Protein AF-A0A7V8L3X4-F1 (afdb_monomer)

Foldseek 3Di:
DPLPPCLVVLVVVQVVVVFDWDFLVNVLVVCCVPPVVVNCVLQVVQQDPDDDDPPPPCPPPRHHSSNSSVVSLVVSCVVVVQKDKDWDFQVPPADPNDGDPDRPGTGIIIHGHD

Solvent-accessible surface area (backbone atoms only — not comparable to full-atom values): 6731 Å² total; per-residue (Å²): 132,68,82,69,86,49,46,67,59,56,53,46,54,30,47,74,49,72,53,46,72,38,40,33,60,58,49,47,53,50,35,46,72,76,36,49,72,59,30,51,52,43,44,65,76,23,50,69,89,65,72,90,67,60,92,83,80,43,88,84,76,66,49,42,54,38,53,51,46,46,53,46,52,55,57,49,31,76,80,34,82,39,48,42,79,47,67,48,70,50,65,91,46,68,56,96,88,41,63,65,94,69,59,83,66,62,45,58,25,35,18,29,55,129

Mean predicted aligned e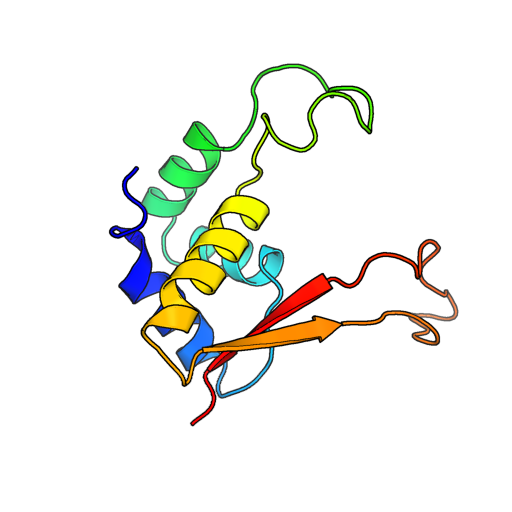rror: 8.09 Å

Organism: NCBI:txid2558042

pLDDT: mean 80.43, std 16.59, range [40.47, 96.88]

Structure (mmCIF, N/CA/C/O backbone):
data_AF-A0A7V8L3X4-F1
#
_entry.id   AF-A0A7V8L3X4-F1
#
loop_
_atom_site.group_PDB
_atom_site.id
_atom_site.type_symbol
_atom_site.label_atom_id
_atom_site.label_alt_id
_atom_site.label_comp_id
_atom_site.label_asym_id
_atom_site.label_entity_id
_atom_site.label_seq_id
_atom_site.pdbx_PDB_ins_code
_atom_site.Cartn_x
_atom_site.Cartn_y
_atom_site.Cartn_z
_atom_site.occupancy
_atom_site.B_iso_or_equiv
_atom_site.auth_seq_id
_atom_site.auth_comp_id
_atom_site.auth_asym_id
_atom_site.auth_atom_id
_atom_site.pdbx_PDB_model_num
ATOM 1 N N . MET A 1 1 ? 9.456 11.028 -12.079 1.00 47.97 1 MET A N 1
ATOM 2 C CA . MET A 1 1 ? 7.999 11.307 -12.026 1.00 47.97 1 MET A CA 1
ATOM 3 C C . MET A 1 1 ? 7.681 12.180 -10.809 1.00 47.97 1 MET A C 1
ATOM 5 O O . MET A 1 1 ? 8.349 12.028 -9.791 1.00 47.97 1 MET A O 1
ATOM 9 N N . LYS A 1 2 ? 6.735 13.136 -10.862 1.00 52.28 2 LYS A N 1
ATOM 10 C CA . LYS A 1 2 ? 6.348 13.861 -9.630 1.00 52.28 2 LYS A CA 1
ATOM 11 C C . LYS A 1 2 ? 5.412 12.962 -8.824 1.00 52.28 2 LYS A C 1
ATOM 13 O O . LYS A 1 2 ? 4.584 12.269 -9.399 1.00 52.28 2 LYS A O 1
ATOM 18 N N . LEU A 1 3 ? 5.502 13.022 -7.494 1.00 53.22 3 LEU A N 1
ATOM 19 C CA . LEU A 1 3 ? 4.650 12.275 -6.550 1.00 53.22 3 LEU A CA 1
ATOM 20 C C . LEU A 1 3 ? 3.134 12.402 -6.831 1.00 53.22 3 LEU A C 1
ATOM 22 O O . LEU A 1 3 ? 2.352 11.608 -6.329 1.00 53.22 3 LEU A O 1
ATOM 26 N N . ASN A 1 4 ? 2.730 13.398 -7.623 1.00 59.62 4 ASN A N 1
ATOM 27 C CA . ASN A 1 4 ? 1.344 13.734 -7.907 1.00 59.62 4 ASN A CA 1
ATOM 28 C C . ASN A 1 4 ? 0.682 12.885 -9.002 1.00 59.62 4 ASN A C 1
ATOM 30 O O . ASN A 1 4 ? -0.540 12.797 -8.986 1.00 59.62 4 ASN A O 1
ATOM 34 N N . ASP A 1 5 ? 1.435 12.264 -9.917 1.00 70.94 5 ASP A N 1
ATOM 35 C CA . ASP A 1 5 ? 0.840 11.677 -11.133 1.00 70.94 5 ASP A CA 1
ATOM 36 C C . ASP A 1 5 ? 0.046 10.383 -10.854 1.00 70.94 5 ASP A C 1
ATOM 38 O O . ASP A 1 5 ? -0.851 10.027 -11.609 1.00 70.94 5 ASP A O 1
ATOM 42 N N . LEU A 1 6 ? 0.323 9.710 -9.731 1.00 82.69 6 LEU A N 1
ATOM 43 C CA . LEU A 1 6 ? -0.354 8.478 -9.300 1.00 82.69 6 LEU A CA 1
ATOM 44 C C . LEU A 1 6 ? -1.217 8.652 -8.049 1.00 82.69 6 LEU A C 1
ATOM 46 O O . LEU A 1 6 ? -1.792 7.680 -7.567 1.00 82.69 6 LEU A O 1
ATOM 50 N N . SER A 1 7 ? -1.321 9.865 -7.503 1.00 87.81 7 SER A N 1
ATOM 51 C CA . SER A 1 7 ? -2.016 10.106 -6.234 1.00 87.81 7 SER A CA 1
ATOM 52 C C . SER A 1 7 ? -3.462 9.622 -6.252 1.00 87.81 7 SER A C 1
ATOM 54 O O . SER A 1 7 ? -3.881 8.892 -5.352 1.00 87.81 7 SER A O 1
ATOM 56 N N . ASP A 1 8 ? -4.207 9.989 -7.294 1.00 90.38 8 ASP A N 1
ATOM 57 C CA . ASP A 1 8 ? -5.617 9.621 -7.425 1.00 90.38 8 ASP A CA 1
ATOM 58 C C . ASP A 1 8 ? -5.779 8.112 -7.623 1.00 90.38 8 ASP A C 1
ATOM 60 O O . ASP A 1 8 ? -6.637 7.496 -6.993 1.00 90.38 8 ASP A O 1
ATOM 64 N N . ALA A 1 9 ? -4.897 7.497 -8.416 1.00 91.75 9 ALA A N 1
ATOM 65 C CA . ALA A 1 9 ? -4.875 6.054 -8.625 1.00 91.75 9 ALA A CA 1
ATOM 66 C C . ALA A 1 9 ? -4.580 5.289 -7.326 1.00 91.75 9 ALA A C 1
ATOM 68 O O . ALA A 1 9 ? -5.294 4.348 -6.990 1.00 91.75 9 ALA A O 1
ATOM 69 N N . LEU A 1 10 ? -3.577 5.716 -6.553 1.00 93.56 10 LEU A N 1
ATOM 70 C CA . LEU A 1 10 ? -3.239 5.105 -5.265 1.00 93.56 10 LEU A CA 1
ATOM 71 C C . LEU A 1 10 ? -4.399 5.203 -4.273 1.00 93.56 10 LEU A C 1
ATOM 73 O O . LEU A 1 10 ? -4.712 4.219 -3.606 1.00 93.56 10 LEU A O 1
ATOM 77 N N . ILE A 1 11 ? -5.048 6.369 -4.194 1.00 94.19 11 ILE A N 1
ATOM 78 C CA . ILE A 1 11 ? -6.234 6.571 -3.355 1.00 94.19 11 ILE A CA 1
ATOM 79 C C . ILE A 1 11 ? -7.378 5.667 -3.817 1.00 94.19 11 ILE A C 1
ATOM 81 O O . ILE A 1 11 ? -8.057 5.077 -2.978 1.00 94.19 11 ILE A O 1
ATOM 85 N N . GLN A 1 12 ? -7.600 5.551 -5.126 1.00 94.75 12 GLN A N 1
ATOM 86 C CA . GLN A 1 12 ? -8.663 4.710 -5.660 1.00 94.75 12 GLN A CA 1
ATOM 87 C C . GLN A 1 12 ? -8.409 3.229 -5.361 1.00 94.75 12 GLN A C 1
ATOM 89 O O . GLN A 1 12 ? -9.313 2.557 -4.880 1.00 94.75 12 GLN A O 1
ATOM 94 N N . ILE A 1 13 ? -7.174 2.745 -5.522 1.00 95.44 13 ILE A N 1
ATOM 95 C CA . ILE A 1 13 ? -6.807 1.354 -5.217 1.00 95.44 13 ILE A CA 1
ATOM 96 C C . ILE A 1 13 ? -7.126 0.999 -3.758 1.00 95.44 13 ILE A C 1
ATOM 98 O O . ILE A 1 13 ? -7.765 -0.016 -3.499 1.00 95.44 13 ILE A O 1
ATOM 102 N N . ILE A 1 14 ? -6.737 1.838 -2.792 1.00 95.31 14 ILE A N 1
ATOM 103 C CA . ILE A 1 14 ? -7.019 1.552 -1.372 1.00 95.31 14 ILE A CA 1
ATOM 104 C C . ILE A 1 14 ? -8.496 1.752 -0.992 1.00 95.31 14 ILE A C 1
ATOM 106 O O . ILE A 1 14 ? -8.934 1.216 0.026 1.00 95.31 14 ILE A O 1
ATOM 110 N N . LYS A 1 15 ? -9.261 2.533 -1.769 1.00 95.12 15 LYS A N 1
ATOM 111 C CA . LYS A 1 15 ? -10.720 2.662 -1.615 1.00 95.12 15 LYS A CA 1
ATOM 112 C C . LYS A 1 15 ? -11.441 1.419 -2.120 1.00 95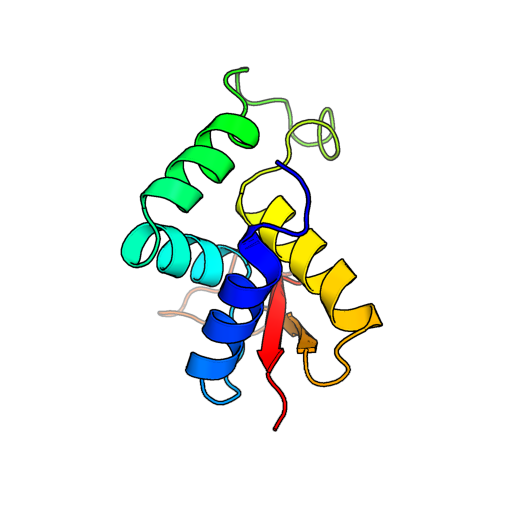.12 15 LYS A C 1
ATOM 114 O O . LYS A 1 15 ? -12.335 0.932 -1.433 1.00 95.12 15 LYS A O 1
ATOM 119 N N . ASP A 1 16 ? -11.031 0.908 -3.279 1.00 95.38 16 ASP A N 1
ATOM 120 C CA . ASP A 1 16 ? -11.609 -0.282 -3.910 1.00 95.38 16 ASP A CA 1
ATOM 121 C C . ASP A 1 16 ? -11.479 -1.525 -3.018 1.00 95.38 16 ASP A C 1
ATOM 123 O O . ASP A 1 16 ? -12.316 -2.424 -3.082 1.00 95.38 16 ASP A O 1
ATOM 127 N N . GLU A 1 17 ? -10.483 -1.549 -2.129 1.00 94.44 17 GLU A N 1
ATOM 128 C CA . GLU A 1 17 ? -10.275 -2.641 -1.176 1.00 94.44 17 GLU A CA 1
ATOM 129 C C . GLU A 1 17 ? -11.264 -2.628 0.016 1.00 94.44 17 GLU A C 1
ATOM 131 O O . GLU A 1 17 ? -11.205 -3.470 0.914 1.00 94.44 17 GLU A O 1
ATOM 136 N N . ASN A 1 18 ? -12.221 -1.693 0.044 1.00 89.94 18 ASN A N 1
ATOM 137 C CA . ASN A 1 18 ? -13.348 -1.673 0.989 1.00 89.94 18 ASN A CA 1
ATOM 138 C C . ASN A 1 18 ? -12.935 -1.769 2.471 1.00 89.94 18 ASN A C 1
ATOM 140 O O . ASN A 1 18 ? -13.571 -2.453 3.273 1.00 89.94 18 ASN A O 1
ATOM 144 N N . GLY A 1 19 ? -11.856 -1.078 2.843 1.00 90.44 19 GLY A N 1
ATOM 145 C CA . GLY A 1 19 ? -11.368 -1.022 4.222 1.00 90.44 19 GLY A CA 1
ATOM 146 C C . GLY A 1 19 ? -10.451 -2.173 4.639 1.00 90.44 19 GLY A C 1
ATOM 147 O O . GLY A 1 19 ? -9.977 -2.157 5.777 1.00 90.44 19 GLY A O 1
ATOM 148 N N . HIS A 1 20 ? -10.145 -3.128 3.753 1.00 94.25 20 HIS A N 1
ATOM 149 C CA . HIS A 1 20 ? -9.066 -4.078 4.016 1.00 94.25 20 HIS A CA 1
ATOM 150 C C . HIS A 1 20 ? -7.703 -3.437 3.762 1.00 94.25 20 HIS A C 1
ATOM 152 O O . HIS A 1 20 ? -7.534 -2.513 2.966 1.00 94.25 20 HIS A O 1
ATOM 158 N N . TYR A 1 21 ? -6.722 -3.938 4.498 1.00 94.56 21 TYR A N 1
ATOM 159 C CA . TYR A 1 21 ? -5.357 -3.459 4.450 1.00 94.56 21 TYR A CA 1
ATOM 160 C C . TYR A 1 21 ? -4.571 -4.112 3.316 1.00 94.56 21 TYR A C 1
ATOM 162 O O . TYR A 1 21 ? -4.517 -5.335 3.212 1.00 94.56 21 TYR A O 1
ATOM 170 N N . LEU A 1 22 ? -3.875 -3.284 2.540 1.00 95.56 22 LEU A N 1
ATOM 171 C CA . LEU A 1 22 ? -2.944 -3.707 1.503 1.00 95.56 22 LEU A CA 1
ATOM 172 C C . LEU A 1 22 ? -1.510 -3.359 1.886 1.00 95.56 22 LEU A C 1
ATOM 174 O O . LEU A 1 22 ? -1.205 -2.249 2.323 1.00 95.56 22 LEU A O 1
ATOM 178 N N . SER A 1 23 ? -0.593 -4.292 1.669 1.00 93.31 23 SER A N 1
ATOM 179 C CA . SER A 1 23 ? 0.832 -3.971 1.638 1.00 93.31 23 SER A CA 1
ATOM 180 C C . SER A 1 23 ? 1.173 -3.162 0.382 1.00 93.31 23 SER A C 1
ATOM 182 O O . SER A 1 23 ? 0.515 -3.278 -0.652 1.00 93.31 23 SER A O 1
ATOM 184 N N . ALA A 1 24 ? 2.259 -2.387 0.432 1.00 91.38 24 ALA A N 1
ATOM 185 C CA . ALA A 1 24 ? 2.738 -1.657 -0.745 1.00 91.38 24 ALA A CA 1
ATOM 186 C C . ALA A 1 24 ? 3.031 -2.582 -1.942 1.00 91.38 24 ALA A C 1
ATOM 188 O O . ALA A 1 24 ? 2.826 -2.191 -3.084 1.00 91.38 24 ALA A O 1
ATOM 189 N N . TYR A 1 25 ? 3.448 -3.826 -1.683 1.00 89.56 25 TYR A N 1
ATOM 190 C CA . TYR A 1 25 ? 3.668 -4.823 -2.728 1.00 89.56 25 TYR A CA 1
ATOM 191 C C . TYR A 1 25 ? 2.363 -5.257 -3.410 1.00 89.56 25 TYR A C 1
ATOM 193 O O . TYR A 1 25 ? 2.308 -5.320 -4.633 1.00 89.56 25 TYR A O 1
ATOM 201 N N . GLN A 1 26 ? 1.290 -5.493 -2.646 1.00 93.75 26 GLN A N 1
ATOM 202 C CA . GLN A 1 26 ? -0.027 -5.788 -3.226 1.00 93.75 26 GLN A CA 1
ATOM 203 C C . GLN A 1 26 ? -0.540 -4.627 -4.077 1.00 93.75 26 GLN A C 1
ATOM 205 O O . GLN A 1 26 ? -1.055 -4.851 -5.167 1.00 93.75 26 GLN A O 1
ATOM 210 N N . ILE A 1 27 ? -0.323 -3.389 -3.632 1.00 94.50 27 ILE A N 1
ATOM 211 C CA . ILE A 1 27 ? -0.667 -2.200 -4.418 1.00 94.50 27 ILE A CA 1
ATOM 212 C C . ILE A 1 27 ? 0.151 -2.153 -5.717 1.00 94.50 27 ILE A C 1
ATOM 214 O O . ILE A 1 27 ? -0.422 -1.889 -6.767 1.00 94.50 27 ILE A O 1
ATOM 218 N N . CYS A 1 28 ? 1.451 -2.472 -5.689 1.00 91.12 28 CYS A N 1
ATOM 219 C CA . CYS A 1 28 ? 2.258 -2.594 -6.909 1.00 91.12 28 CYS A CA 1
ATOM 220 C C . CYS A 1 28 ? 1.685 -3.622 -7.892 1.00 91.12 28 CYS A C 1
ATOM 222 O O . CYS A 1 28 ? 1.588 -3.315 -9.074 1.00 91.12 28 CYS A O 1
ATOM 224 N N . MET A 1 29 ? 1.267 -4.799 -7.415 1.00 92.12 29 MET A N 1
ATOM 225 C CA . MET A 1 29 ? 0.644 -5.814 -8.275 1.00 92.12 29 MET A CA 1
ATOM 226 C C . MET A 1 29 ? -0.655 -5.301 -8.913 1.00 92.12 29 MET A C 1
ATOM 228 O O . MET A 1 29 ? -0.898 -5.545 -10.089 1.00 92.12 29 MET A O 1
ATOM 232 N N . ILE A 1 30 ? -1.462 -4.539 -8.167 1.00 94.62 30 ILE A N 1
ATOM 233 C CA . ILE A 1 30 ? -2.690 -3.927 -8.697 1.00 94.62 30 ILE A CA 1
ATOM 234 C C . ILE A 1 30 ? -2.368 -2.856 -9.748 1.00 94.62 30 ILE A C 1
ATOM 236 O O . ILE A 1 30 ? -3.054 -2.784 -10.763 1.00 94.62 30 ILE A O 1
ATOM 240 N N . ILE A 1 31 ? -1.334 -2.033 -9.534 1.00 91.69 31 ILE A N 1
ATOM 241 C CA . ILE A 1 31 ? -0.883 -1.044 -10.527 1.00 91.69 31 ILE A CA 1
ATOM 242 C C . ILE A 1 31 ? -0.391 -1.760 -11.787 1.00 91.69 31 ILE A C 1
ATOM 244 O O . ILE A 1 31 ? -0.784 -1.380 -12.878 1.00 91.69 31 ILE A O 1
ATOM 248 N N . GLN A 1 32 ? 0.412 -2.817 -11.647 1.00 91.69 32 GLN A N 1
ATOM 249 C CA . GLN A 1 32 ? 0.896 -3.608 -12.779 1.00 91.69 32 GLN A CA 1
ATOM 250 C C . GLN A 1 32 ? -0.246 -4.175 -13.632 1.00 91.69 32 GLN A C 1
ATOM 252 O O . GLN A 1 32 ? -0.158 -4.155 -14.856 1.00 91.69 32 GLN A O 1
ATOM 257 N N . ASP A 1 33 ? -1.309 -4.660 -12.991 1.00 92.56 33 ASP A N 1
ATOM 258 C CA . ASP A 1 33 ? -2.467 -5.247 -13.670 1.00 92.56 33 ASP A CA 1
ATOM 259 C C . ASP A 1 33 ? -3.389 -4.187 -14.300 1.00 92.56 33 ASP A C 1
ATOM 261 O O . ASP A 1 33 ? -3.787 -4.304 -15.458 1.00 92.56 33 ASP A O 1
ATOM 265 N N . LYS A 1 34 ? -3.716 -3.120 -13.558 1.00 91.50 34 LYS A N 1
ATOM 266 C CA . LYS A 1 34 ? -4.729 -2.131 -13.969 1.00 91.50 34 LYS A CA 1
ATOM 267 C C . LYS A 1 34 ? -4.171 -0.926 -14.726 1.00 91.50 34 LYS A C 1
ATOM 269 O O . LYS A 1 34 ? -4.917 -0.280 -15.456 1.00 91.50 34 LYS A O 1
ATOM 274 N N . LEU A 1 35 ? -2.906 -0.587 -14.500 1.00 90.44 35 LEU A N 1
ATOM 275 C CA . LEU A 1 35 ? -2.235 0.633 -14.962 1.00 90.44 35 LEU A CA 1
ATOM 276 C C . LEU A 1 35 ? -0.826 0.287 -15.492 1.00 90.44 35 LEU A C 1
ATOM 278 O O . LEU A 1 35 ? 0.184 0.720 -14.927 1.00 90.44 35 LEU A O 1
ATOM 282 N N . PRO A 1 36 ? -0.728 -0.549 -16.545 1.00 89.44 36 PRO A N 1
ATOM 283 C CA . PRO A 1 36 ? 0.549 -1.094 -17.003 1.00 89.44 36 PRO A CA 1
ATOM 284 C C . PRO A 1 36 ? 1.518 -0.013 -17.505 1.00 89.44 36 PRO A C 1
ATOM 286 O O . PRO A 1 36 ? 2.725 -0.140 -17.323 1.00 89.44 36 PRO A O 1
ATOM 289 N N . GLU A 1 37 ? 1.020 1.080 -18.091 1.00 88.31 37 GLU A N 1
ATOM 290 C CA . GLU A 1 37 ? 1.876 2.182 -18.548 1.00 88.31 37 GLU A CA 1
ATOM 291 C C . GLU A 1 37 ? 2.509 2.942 -17.376 1.00 88.31 37 GLU A C 1
ATOM 293 O O . GLU A 1 37 ? 3.679 3.329 -17.419 1.00 88.31 37 GLU A O 1
ATOM 298 N N . GLU A 1 38 ? 1.745 3.168 -16.311 1.00 86.12 38 GLU A N 1
ATOM 299 C CA . GLU A 1 38 ? 2.225 3.765 -15.071 1.00 86.12 38 GLU A CA 1
ATOM 300 C C . GLU A 1 38 ? 3.175 2.821 -14.343 1.00 86.12 38 GLU A C 1
ATOM 302 O O . GLU A 1 38 ? 4.196 3.266 -13.818 1.00 86.12 38 GLU A O 1
ATOM 307 N N . TRP A 1 39 ? 2.872 1.521 -14.342 1.00 87.88 39 TRP A N 1
ATOM 308 C CA . TRP A 1 39 ? 3.757 0.505 -13.796 1.00 87.88 39 TRP A CA 1
ATOM 309 C C . TRP A 1 39 ? 5.123 0.535 -14.468 1.00 87.88 39 TRP A C 1
ATOM 311 O O . TRP A 1 39 ? 6.120 0.619 -13.760 1.00 87.88 39 TRP A O 1
ATOM 321 N N . GLU A 1 40 ? 5.191 0.547 -15.800 1.00 86.06 40 GLU A N 1
ATOM 322 C CA . GLU A 1 40 ? 6.467 0.618 -16.523 1.00 86.06 40 GLU A CA 1
ATOM 323 C C . GLU A 1 40 ? 7.260 1.886 -16.175 1.00 86.06 40 GLU A C 1
ATOM 325 O O . GLU A 1 40 ? 8.481 1.836 -16.011 1.00 86.06 40 GLU A O 1
ATOM 330 N N . LYS A 1 41 ? 6.590 3.027 -15.962 1.00 83.19 41 LYS A N 1
ATOM 331 C CA . LYS A 1 41 ? 7.249 4.261 -15.494 1.00 83.19 41 LYS A CA 1
ATOM 332 C C . LYS A 1 41 ? 7.838 4.094 -14.091 1.00 83.19 41 LYS A C 1
ATOM 334 O O . LYS A 1 41 ? 9.003 4.416 -13.882 1.00 83.19 41 LYS A O 1
ATOM 339 N N . ILE A 1 42 ? 7.068 3.563 -13.137 1.00 80.44 42 ILE A N 1
ATOM 340 C CA . ILE A 1 42 ? 7.561 3.308 -11.772 1.00 80.44 42 ILE A CA 1
ATOM 341 C C . ILE A 1 42 ? 8.697 2.280 -11.811 1.00 80.44 42 ILE A C 1
ATOM 343 O O . ILE A 1 42 ? 9.731 2.460 -11.176 1.00 80.44 42 ILE A O 1
ATOM 347 N N . HIS A 1 43 ? 8.506 1.189 -12.544 1.00 81.62 43 HIS A N 1
ATOM 348 C CA . HIS A 1 43 ? 9.440 0.081 -12.612 1.00 81.62 43 HIS A CA 1
ATOM 349 C C . HIS A 1 43 ? 10.761 0.510 -13.256 1.00 81.62 43 HIS A C 1
ATOM 351 O O . HIS A 1 43 ? 11.813 0.209 -12.709 1.00 81.62 43 HIS A O 1
ATOM 357 N N . SER A 1 44 ? 10.734 1.267 -14.352 1.00 78.69 44 SER A N 1
ATOM 358 C CA . SER A 1 44 ? 11.950 1.788 -14.992 1.00 78.69 44 SER A CA 1
ATOM 359 C C . SER A 1 44 ? 12.686 2.834 -14.144 1.00 78.69 44 SER A C 1
ATOM 361 O O . SER A 1 44 ? 13.913 2.845 -14.124 1.00 78.69 44 SER A O 1
ATOM 363 N N . GLU A 1 45 ? 11.967 3.688 -13.405 1.00 75.56 45 GLU A N 1
ATOM 364 C CA . GLU A 1 45 ? 12.572 4.733 -12.562 1.00 75.56 45 GLU A CA 1
ATOM 365 C C . GLU A 1 45 ? 13.130 4.181 -11.235 1.00 75.56 45 GLU A C 1
ATOM 367 O O . GLU A 1 45 ? 14.115 4.701 -10.709 1.00 75.56 45 GLU A O 1
ATOM 372 N N . TYR A 1 46 ? 12.520 3.121 -10.696 1.00 69.38 46 TYR A N 1
ATOM 373 C CA . TYR A 1 46 ? 12.786 2.597 -9.350 1.00 69.38 46 TYR A CA 1
ATOM 374 C C . TYR A 1 46 ? 13.241 1.126 -9.333 1.00 69.38 46 TYR A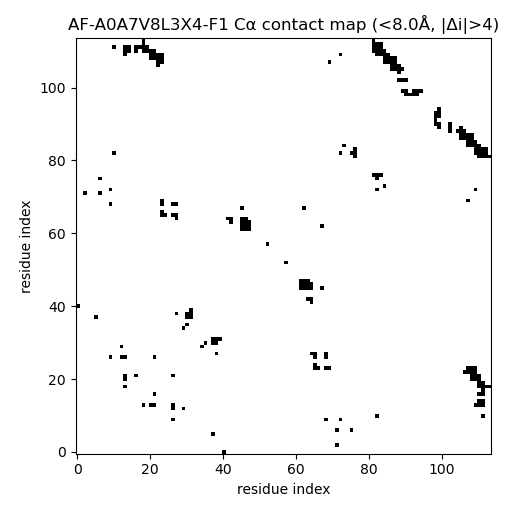 C 1
ATOM 376 O O . TYR A 1 46 ? 13.276 0.484 -8.287 1.00 69.38 46 TYR A O 1
ATOM 384 N N . THR A 1 47 ? 13.621 0.546 -10.466 1.00 65.69 47 THR A N 1
ATOM 385 C CA . THR A 1 47 ? 14.341 -0.737 -10.476 1.00 65.69 47 THR A CA 1
ATOM 386 C C . THR A 1 47 ? 15.798 -0.434 -10.765 1.00 65.69 47 THR A C 1
ATOM 388 O O . THR A 1 47 ? 16.145 0.007 -11.855 1.00 65.69 47 THR A O 1
ATOM 391 N N . SER A 1 48 ? 16.672 -0.606 -9.770 1.00 56.47 48 SER A N 1
ATOM 392 C CA . SER A 1 48 ? 18.096 -0.333 -9.966 1.00 56.47 48 SER A CA 1
ATOM 393 C C . SER A 1 48 ? 18.690 -1.335 -10.961 1.00 56.47 48 SER A C 1
ATOM 395 O O . SER A 1 48 ? 18.743 -2.525 -10.661 1.00 56.47 48 SER A O 1
ATOM 397 N N . GLU A 1 49 ? 19.207 -0.858 -12.095 1.00 54.72 49 GLU A N 1
ATOM 398 C CA . GLU A 1 49 ? 19.992 -1.674 -13.040 1.00 54.72 49 GLU A CA 1
ATOM 399 C C . GLU A 1 49 ? 21.327 -2.161 -12.439 1.00 54.72 49 GLU A C 1
ATOM 401 O O . GLU A 1 49 ? 21.954 -3.097 -12.936 1.00 54.72 49 GLU A O 1
ATOM 406 N N . ALA A 1 50 ? 21.781 -1.539 -11.347 1.00 50.25 50 ALA A N 1
ATOM 407 C CA . ALA A 1 50 ? 23.019 -1.898 -10.672 1.00 50.25 50 ALA A CA 1
ATOM 408 C C . ALA A 1 50 ? 22.839 -3.151 -9.795 1.00 50.25 50 ALA A C 1
ATOM 410 O O . ALA A 1 50 ? 21.931 -3.213 -8.968 1.00 50.25 50 ALA A O 1
ATOM 411 N N . SER A 1 51 ? 23.752 -4.113 -9.988 1.00 48.03 51 SER A N 1
ATOM 412 C CA . SER A 1 51 ? 23.969 -5.359 -9.227 1.00 48.03 51 SER A CA 1
ATOM 413 C C . SER A 1 51 ? 23.554 -5.313 -7.747 1.00 48.03 51 SER A C 1
ATOM 415 O O . SER A 1 51 ? 23.672 -4.258 -7.123 1.00 48.03 51 SER A O 1
ATOM 417 N N . PRO A 1 52 ? 23.153 -6.456 -7.145 1.00 50.59 52 PRO A N 1
ATOM 418 C CA . PRO A 1 52 ? 22.648 -6.510 -5.775 1.00 50.59 52 PRO A CA 1
ATOM 419 C C . PRO A 1 52 ? 23.624 -5.830 -4.814 1.00 50.59 52 PRO A C 1
ATOM 421 O O . PRO A 1 52 ? 24.710 -6.336 -4.530 1.00 50.59 52 PRO A O 1
ATOM 424 N N . VAL A 1 53 ? 23.238 -4.646 -4.340 1.00 51.94 53 VAL A N 1
ATOM 425 C CA . VAL A 1 53 ? 24.038 -3.884 -3.388 1.00 51.94 53 VAL A CA 1
ATOM 426 C C . VAL A 1 53 ? 24.017 -4.657 -2.069 1.00 51.94 53 VAL A C 1
ATOM 428 O O . VAL A 1 53 ? 22.934 -5.074 -1.641 1.00 51.94 53 VAL A O 1
ATOM 431 N N . PRO A 1 54 ? 25.171 -4.875 -1.412 1.00 48.28 54 PRO A N 1
ATOM 432 C CA . PRO A 1 54 ? 25.218 -5.575 -0.138 1.00 48.28 54 PRO A CA 1
ATOM 433 C C . PRO A 1 54 ? 24.223 -4.977 0.859 1.00 48.28 54 PRO A C 1
ATOM 435 O O . PRO A 1 54 ? 24.059 -3.755 0.965 1.00 48.28 54 PRO A O 1
ATOM 438 N N . MET A 1 55 ? 23.527 -5.858 1.579 1.00 44.53 55 MET A N 1
ATOM 439 C CA . MET A 1 55 ? 22.497 -5.467 2.536 1.00 44.53 55 MET A CA 1
ATOM 440 C C . MET A 1 55 ? 23.103 -4.498 3.568 1.00 44.53 55 MET A C 1
ATOM 442 O O . MET A 1 55 ? 24.023 -4.860 4.294 1.00 44.53 55 MET A O 1
ATOM 446 N N . GLY A 1 56 ? 22.607 -3.256 3.606 1.00 49.09 56 GLY A N 1
ATOM 447 C CA . GLY A 1 56 ? 23.091 -2.201 4.509 1.00 49.09 56 GLY A CA 1
ATOM 448 C C . GLY A 1 56 ? 23.916 -1.086 3.854 1.00 49.09 56 GLY A C 1
ATOM 449 O O . GLY A 1 56 ? 24.078 -0.041 4.473 1.00 49.09 56 GLY A O 1
ATOM 450 N N . THR A 1 57 ? 24.375 -1.239 2.606 1.00 44.59 57 THR A N 1
ATOM 451 C CA . THR A 1 57 ? 25.242 -0.235 1.943 1.00 44.59 57 THR A CA 1
ATOM 452 C C . THR A 1 57 ? 24.502 0.680 0.953 1.00 44.59 57 THR A C 1
ATOM 454 O O . THR A 1 57 ? 25.094 1.607 0.414 1.00 44.59 57 THR A O 1
ATOM 457 N N . GLY A 1 58 ? 23.198 0.464 0.734 1.00 41.09 58 GLY A N 1
ATOM 458 C CA . GLY A 1 58 ? 22.387 1.229 -0.230 1.00 41.09 58 GLY A CA 1
ATOM 459 C C . GLY A 1 58 ? 20.916 1.403 0.156 1.00 41.09 58 GLY A C 1
ATOM 460 O O . GLY A 1 58 ? 20.087 1.696 -0.702 1.00 41.09 58 GLY A O 1
ATOM 461 N N . ALA A 1 59 ? 20.571 1.234 1.439 1.00 40.47 59 ALA A N 1
ATOM 462 C CA . ALA A 1 59 ? 19.187 1.237 1.937 1.00 40.47 59 ALA A CA 1
ATOM 463 C C . ALA A 1 59 ? 18.422 2.575 1.763 1.00 40.47 59 ALA A C 1
ATOM 465 O O . ALA A 1 59 ? 17.280 2.679 2.202 1.00 40.47 59 ALA A O 1
ATOM 466 N N . GLY A 1 60 ? 19.029 3.582 1.126 1.00 44.66 60 GLY A N 1
ATOM 467 C CA . GLY A 1 60 ? 18.397 4.861 0.789 1.00 44.66 60 GLY A CA 1
ATOM 468 C C . GLY A 1 60 ? 18.615 5.347 -0.649 1.00 44.66 60 GLY A C 1
ATOM 469 O O . GLY A 1 60 ? 18.106 6.412 -0.984 1.00 44.66 60 GLY A O 1
ATOM 470 N N . THR A 1 61 ? 19.358 4.617 -1.491 1.00 44.81 61 THR A N 1
ATOM 471 C CA . THR A 1 61 ? 19.666 5.023 -2.879 1.00 44.81 61 THR A CA 1
ATOM 472 C C . THR A 1 61 ? 18.952 4.173 -3.928 1.00 44.81 61 THR A C 1
ATOM 474 O O . THR A 1 61 ? 18.599 4.700 -4.977 1.00 44.81 61 THR A O 1
ATOM 477 N N . ASN A 1 62 ? 18.657 2.904 -3.625 1.00 51.47 62 ASN A N 1
ATOM 478 C CA . ASN A 1 62 ? 17.877 2.023 -4.497 1.00 51.47 62 ASN A CA 1
ATOM 479 C C . ASN A 1 62 ? 16.458 1.884 -3.935 1.00 51.47 62 ASN A C 1
ATOM 481 O O . ASN A 1 62 ? 16.161 0.992 -3.137 1.00 51.47 62 ASN A O 1
ATOM 485 N N . TYR A 1 63 ? 15.586 2.819 -4.299 1.00 61.50 63 TYR A N 1
ATOM 486 C CA . TYR A 1 63 ? 14.161 2.733 -3.991 1.00 61.50 63 TYR A CA 1
ATOM 487 C C . TYR A 1 63 ? 13.533 1.660 -4.861 1.00 61.50 63 TYR A C 1
ATOM 489 O O . TYR A 1 63 ? 13.693 1.756 -6.059 1.00 61.50 63 TYR A O 1
ATOM 497 N N . SER A 1 64 ? 12.826 0.683 -4.287 1.00 78.94 64 SER A N 1
ATOM 498 C CA . SER A 1 64 ? 11.978 -0.230 -5.060 1.00 78.94 64 SER A CA 1
ATOM 499 C C . SER A 1 64 ? 10.626 0.423 -5.382 1.00 78.94 64 SER A C 1
ATOM 501 O O . SER A 1 64 ? 10.212 1.342 -4.659 1.00 78.94 64 SER A O 1
ATOM 503 N N . PRO A 1 65 ? 9.867 -0.088 -6.370 1.00 84.19 65 PRO A N 1
ATOM 504 C CA . PRO A 1 65 ? 8.490 0.348 -6.619 1.00 84.19 65 PRO A CA 1
ATOM 505 C C . PRO A 1 65 ? 7.611 0.325 -5.358 1.00 84.19 65 PRO A C 1
ATOM 507 O O . PRO A 1 65 ? 6.843 1.252 -5.105 1.00 84.19 65 PRO A O 1
ATOM 510 N N . ALA A 1 66 ? 7.782 -0.686 -4.499 1.00 86.69 66 ALA A N 1
ATOM 511 C CA . ALA A 1 66 ? 7.051 -0.785 -3.237 1.00 86.69 66 ALA A CA 1
ATOM 512 C C . ALA A 1 66 ? 7.441 0.324 -2.242 1.00 86.69 66 ALA A C 1
ATOM 514 O O . ALA A 1 66 ? 6.579 0.861 -1.545 1.00 86.69 66 ALA A O 1
ATOM 515 N N . SER A 1 67 ? 8.721 0.708 -2.186 1.00 84.12 67 SER A N 1
ATOM 516 C CA . SER A 1 67 ? 9.162 1.847 -1.374 1.00 84.12 67 SER A CA 1
ATOM 517 C C . SER A 1 67 ? 8.577 3.165 -1.889 1.00 84.12 67 SER A C 1
ATOM 519 O O . SER A 1 67 ? 8.138 3.981 -1.079 1.00 84.12 67 SER A O 1
ATOM 521 N N . TYR A 1 68 ? 8.511 3.354 -3.212 1.00 86.56 68 TYR A N 1
ATOM 522 C CA . TYR A 1 68 ? 7.853 4.512 -3.829 1.00 86.56 68 TYR A CA 1
ATOM 523 C C . TYR A 1 68 ? 6.367 4.591 -3.447 1.00 86.56 68 TYR A C 1
ATOM 525 O O . TYR A 1 68 ? 5.902 5.636 -2.984 1.00 86.56 68 TYR A O 1
ATOM 533 N N . VAL A 1 69 ? 5.629 3.481 -3.560 1.00 89.75 69 VAL A N 1
ATOM 534 C CA . VAL A 1 69 ? 4.210 3.413 -3.172 1.00 89.75 69 VAL A CA 1
ATOM 535 C C . VAL A 1 69 ? 4.029 3.745 -1.690 1.00 89.75 69 VAL A C 1
ATOM 537 O O . VAL A 1 69 ? 3.192 4.578 -1.343 1.00 89.75 69 VAL A O 1
ATOM 540 N N . ALA A 1 70 ? 4.839 3.152 -0.808 1.00 90.50 70 ALA A N 1
ATOM 541 C CA . ALA A 1 70 ? 4.751 3.402 0.629 1.00 90.50 70 ALA A CA 1
ATOM 542 C C . ALA A 1 70 ? 5.026 4.874 0.984 1.00 90.50 70 ALA A C 1
ATOM 544 O O . ALA A 1 70 ? 4.304 5.454 1.793 1.00 90.50 70 ALA A O 1
ATOM 545 N N . GLN A 1 71 ? 6.034 5.500 0.371 1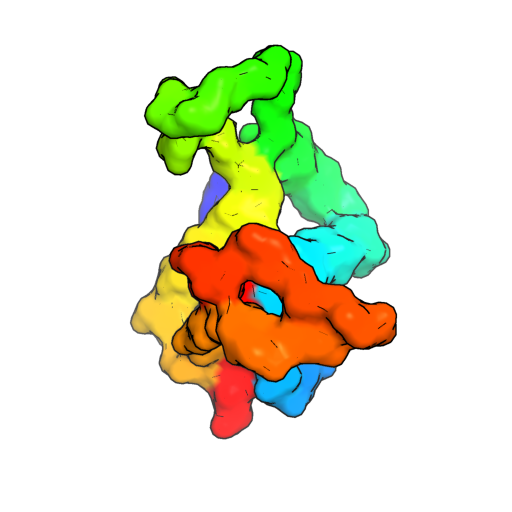.00 89.31 71 GLN A N 1
ATOM 546 C CA . GLN A 1 71 ? 6.320 6.924 0.583 1.00 89.31 71 GLN A CA 1
ATOM 547 C C . GLN A 1 71 ? 5.232 7.835 0.016 1.00 89.31 71 GLN A C 1
ATOM 549 O O . GLN A 1 71 ? 4.903 8.854 0.626 1.00 89.31 71 GLN A O 1
ATOM 554 N N . SER A 1 72 ? 4.650 7.460 -1.121 1.00 90.25 72 SER A N 1
ATOM 555 C CA . SER A 1 72 ? 3.547 8.200 -1.731 1.00 90.25 72 SER A CA 1
ATOM 556 C C . SER A 1 72 ? 2.317 8.188 -0.827 1.00 90.25 72 SER A C 1
ATOM 558 O O . SER A 1 72 ? 1.761 9.242 -0.528 1.00 90.25 72 SER A O 1
ATOM 560 N N . LEU A 1 73 ? 1.949 7.026 -0.283 1.00 93.12 73 LEU A N 1
ATOM 561 C CA . LEU A 1 73 ? 0.851 6.910 0.681 1.00 93.12 73 LEU A CA 1
ATOM 562 C C . LEU A 1 73 ? 1.146 7.633 2.000 1.00 93.12 73 LEU A C 1
ATOM 564 O O . LEU A 1 73 ? 0.252 8.272 2.556 1.00 93.12 73 LEU A O 1
ATOM 568 N N . GLU A 1 74 ? 2.394 7.610 2.475 1.00 93.25 74 GLU A N 1
ATOM 569 C CA . GLU A 1 74 ? 2.816 8.388 3.645 1.00 93.25 74 GLU A CA 1
ATOM 570 C C . GLU A 1 74 ? 2.587 9.885 3.413 1.00 93.25 74 GLU A C 1
ATOM 572 O O . GLU A 1 74 ? 1.993 10.566 4.251 1.00 93.25 74 GLU A O 1
ATOM 577 N N . PHE A 1 75 ? 3.006 10.402 2.256 1.00 92.06 75 PHE A N 1
ATOM 578 C CA . PHE A 1 75 ? 2.781 11.793 1.882 1.00 92.06 75 PHE A CA 1
ATOM 579 C C . PHE A 1 75 ? 1.286 12.122 1.785 1.00 92.06 75 PHE A C 1
ATOM 581 O O . PHE A 1 75 ? 0.837 13.093 2.395 1.00 92.06 75 PHE A O 1
ATOM 588 N N . LEU A 1 76 ? 0.506 11.289 1.090 1.00 92.94 76 LEU A N 1
ATOM 589 C CA . LEU A 1 76 ? -0.934 11.484 0.900 1.00 92.94 76 LEU A CA 1
ATOM 590 C C . LEU A 1 76 ? -1.721 11.422 2.211 1.00 92.94 76 LEU A C 1
ATOM 592 O O . LEU A 1 76 ? -2.709 12.142 2.360 1.00 92.94 76 LEU A O 1
ATOM 596 N N . SER A 1 77 ? -1.283 10.618 3.183 1.00 94.31 77 SER A N 1
ATOM 597 C CA . SER A 1 77 ? -1.945 10.499 4.489 1.00 94.31 77 SER A CA 1
ATOM 598 C C . SER A 1 77 ? -1.932 11.801 5.299 1.00 94.31 77 SER A C 1
ATOM 600 O O . SER A 1 77 ? -2.813 12.029 6.130 1.00 94.31 77 SER A O 1
ATOM 602 N N . LYS A 1 78 ? -0.977 12.702 5.020 1.00 93.19 78 LYS A N 1
ATOM 603 C CA . LYS A 1 78 ? -0.885 14.015 5.676 1.00 93.19 78 LYS A CA 1
ATOM 604 C C . LYS A 1 78 ? -2.056 14.927 5.312 1.00 93.19 78 LYS A C 1
ATOM 606 O O . LYS A 1 78 ? -2.481 15.722 6.147 1.00 93.19 78 LYS A O 1
ATOM 611 N N . SER A 1 79 ? -2.576 14.815 4.089 1.00 92.81 79 SER A N 1
ATOM 612 C CA . SER A 1 79 ? -3.727 15.586 3.602 1.00 92.81 79 SER A CA 1
ATOM 613 C C . SER A 1 79 ? -5.032 14.781 3.577 1.00 92.81 79 SER A C 1
ATOM 615 O O . SER A 1 79 ? -6.105 15.376 3.628 1.00 92.81 79 SER A O 1
ATOM 617 N N . ASN A 1 80 ? -4.964 13.446 3.576 1.00 92.50 80 ASN A N 1
ATOM 618 C CA . ASN A 1 80 ? -6.118 12.548 3.542 1.00 92.50 80 ASN A CA 1
ATOM 619 C C . ASN A 1 80 ? -6.190 11.701 4.819 1.00 92.50 80 ASN A C 1
ATOM 621 O O . ASN A 1 80 ? -5.596 10.627 4.909 1.00 92.50 80 ASN A O 1
ATOM 625 N N . LYS A 1 81 ? -6.967 12.156 5.811 1.00 93.56 81 LYS A N 1
ATOM 626 C CA . LYS A 1 81 ? -7.078 11.492 7.128 1.00 93.56 81 LYS A CA 1
ATOM 627 C C . LYS A 1 81 ? -7.679 10.082 7.067 1.00 93.56 81 LYS A C 1
ATOM 629 O O . LYS A 1 81 ? -7.532 9.330 8.035 1.00 93.56 81 LYS A O 1
ATOM 634 N N . GLN A 1 82 ? -8.370 9.745 5.981 1.00 96.25 82 GLN A N 1
ATOM 635 C CA . GLN A 1 82 ? -8.948 8.430 5.715 1.00 96.25 82 GLN A CA 1
ATOM 636 C C . GLN A 1 82 ? -7.885 7.388 5.366 1.00 96.25 82 GLN A C 1
ATOM 638 O O . GLN A 1 82 ? -8.103 6.210 5.628 1.00 96.25 82 GLN A O 1
ATOM 643 N N . ILE A 1 83 ? -6.729 7.795 4.835 1.00 96.50 83 ILE A N 1
ATOM 644 C CA . ILE A 1 83 ? -5.624 6.872 4.569 1.00 96.50 83 ILE A CA 1
ATOM 645 C C . ILE A 1 83 ? -5.028 6.461 5.912 1.00 96.50 83 ILE A C 1
ATOM 647 O O . ILE A 1 83 ? -4.467 7.285 6.639 1.00 96.50 83 ILE A O 1
ATOM 651 N N . LYS A 1 84 ? -5.179 5.185 6.267 1.00 96.06 84 LYS A N 1
ATOM 652 C CA . LYS A 1 84 ? -4.645 4.619 7.504 1.00 96.06 84 LYS A CA 1
ATOM 653 C C . LYS A 1 84 ? -3.459 3.737 7.204 1.00 96.06 84 LYS A C 1
ATOM 655 O O . LYS A 1 84 ? -3.566 2.795 6.427 1.00 96.06 84 LYS A O 1
ATOM 660 N N . LYS A 1 85 ? -2.354 4.054 7.868 1.00 94.88 85 LYS A N 1
ATOM 661 C CA . LYS A 1 85 ? -1.166 3.223 7.932 1.00 94.88 85 LYS A CA 1
ATOM 662 C C . LYS A 1 85 ? -1.212 2.412 9.212 1.00 94.88 85 LYS A C 1
ATOM 664 O O . LYS A 1 85 ? -1.324 2.985 10.289 1.00 94.88 85 LYS A O 1
ATOM 669 N N . GLU A 1 86 ? -1.067 1.111 9.072 1.00 92.94 86 GLU A N 1
ATOM 670 C CA . GLU A 1 86 ? -0.798 0.203 10.174 1.00 92.94 86 GLU A CA 1
ATOM 671 C C . GLU A 1 86 ? 0.410 -0.660 9.832 1.00 92.94 86 GLU A C 1
ATOM 673 O O . GLU A 1 86 ? 1.084 -0.501 8.810 1.00 92.94 86 GLU A O 1
ATOM 678 N N . TYR A 1 87 ? 0.707 -1.561 10.745 1.00 89.12 87 TYR A N 1
ATOM 679 C CA . TYR A 1 87 ? 1.975 -2.232 10.837 1.00 89.12 87 TYR A CA 1
ATOM 680 C C . TYR A 1 87 ? 1.702 -3.703 11.141 1.00 89.12 87 TYR A C 1
ATOM 682 O O . TYR A 1 87 ? 1.324 -4.062 12.254 1.00 89.12 87 TYR A O 1
ATOM 690 N N . LEU A 1 88 ? 1.856 -4.555 10.127 1.00 84.94 88 LEU A N 1
ATOM 691 C CA . LEU A 1 88 ? 1.615 -5.985 10.259 1.00 84.94 88 LEU A CA 1
ATOM 692 C C . LEU A 1 88 ? 2.808 -6.643 10.947 1.00 84.94 88 LEU A C 1
ATOM 694 O O . LEU A 1 88 ? 3.921 -6.655 10.414 1.00 84.94 88 LEU A O 1
ATOM 698 N N . ASN A 1 89 ? 2.554 -7.204 12.126 1.00 82.62 89 ASN A N 1
ATOM 699 C CA . ASN A 1 89 ? 3.503 -8.035 12.844 1.00 82.62 89 ASN A CA 1
ATOM 700 C C . ASN A 1 89 ? 3.210 -9.508 12.546 1.00 82.62 89 ASN A C 1
ATOM 702 O O . ASN A 1 89 ? 2.119 -9.994 12.833 1.00 82.62 89 ASN A O 1
ATOM 706 N N . SER A 1 90 ? 4.188 -10.206 11.975 1.00 78.00 90 SER A N 1
ATOM 707 C CA . SER A 1 90 ? 4.081 -11.624 11.628 1.00 78.00 90 SER A CA 1
ATOM 708 C C . SER A 1 90 ? 4.448 -12.574 12.7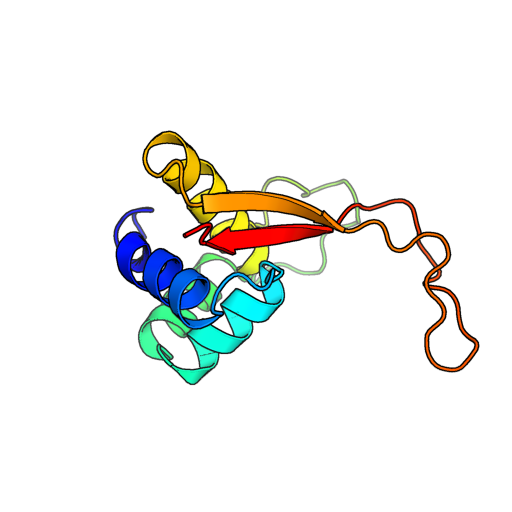68 1.00 78.00 90 SER A C 1
ATOM 710 O O . SER A 1 90 ? 4.394 -13.791 12.599 1.00 78.00 90 SER A O 1
ATOM 712 N N . LYS A 1 91 ? 4.822 -12.045 13.938 1.00 78.94 91 LYS A N 1
ATOM 713 C CA . LYS A 1 91 ? 5.094 -12.853 15.126 1.00 78.94 91 LYS A CA 1
ATOM 714 C C . LYS A 1 91 ? 3.850 -13.668 15.486 1.00 78.94 91 LYS A C 1
ATOM 716 O O . LYS A 1 91 ? 2.769 -13.098 15.620 1.00 78.94 91 LYS A O 1
ATOM 721 N N . TRP A 1 92 ? 4.036 -14.974 15.680 1.00 78.19 92 TRP A N 1
ATOM 722 C CA . TRP A 1 92 ? 2.975 -15.948 15.976 1.00 78.19 92 TRP A CA 1
ATOM 723 C C . TRP A 1 92 ? 2.007 -16.242 14.823 1.00 78.19 92 TRP A C 1
ATOM 725 O O . TRP A 1 92 ? 0.993 -16.901 15.039 1.00 78.19 92 TRP A O 1
ATOM 735 N N . ILE A 1 93 ? 2.298 -15.778 13.605 1.00 82.50 93 ILE A N 1
ATOM 736 C CA . ILE A 1 93 ? 1.585 -16.247 12.417 1.00 82.50 93 ILE A CA 1
ATOM 737 C C . ILE A 1 93 ? 2.205 -17.577 11.986 1.00 82.50 93 ILE A C 1
ATOM 739 O O . ILE A 1 93 ? 3.415 -17.666 11.785 1.00 82.50 93 ILE A O 1
ATOM 743 N N . THR A 1 94 ? 1.361 -18.589 11.797 1.00 84.56 94 THR A N 1
ATOM 744 C CA . THR A 1 94 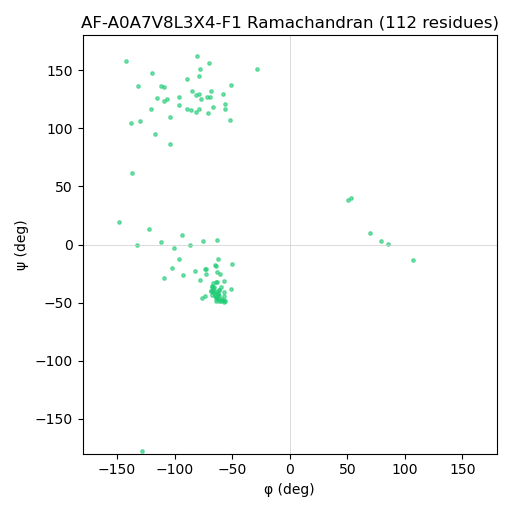? 1.748 -19.891 11.245 1.00 84.56 94 THR A CA 1
ATOM 745 C C . THR A 1 94 ? 1.039 -20.094 9.910 1.00 84.56 94 THR A C 1
ATOM 747 O O . THR A 1 94 ? -0.184 -19.985 9.838 1.00 84.56 94 THR A O 1
A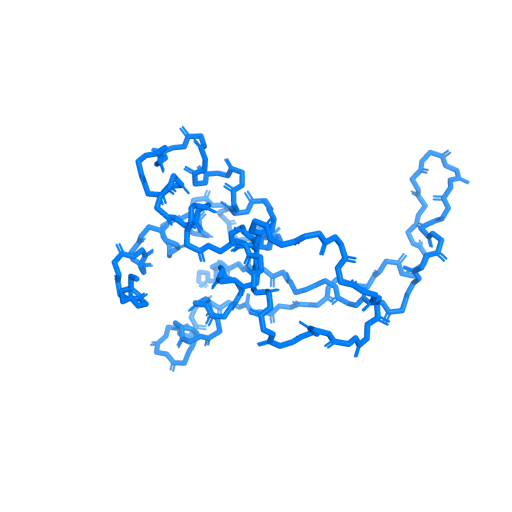TOM 750 N N . ILE A 1 95 ? 1.802 -20.391 8.859 1.00 83.88 95 ILE A N 1
ATOM 751 C CA . ILE A 1 95 ? 1.301 -20.681 7.510 1.00 83.88 95 ILE A CA 1
ATOM 752 C C . ILE A 1 95 ? 1.776 -22.086 7.163 1.00 83.88 95 ILE A C 1
ATOM 754 O O . ILE A 1 95 ? 2.977 -22.337 7.148 1.00 83.88 95 ILE A O 1
ATOM 758 N N . ASP A 1 96 ? 0.840 -23.013 6.959 1.00 89.06 96 ASP A N 1
ATOM 759 C CA . ASP A 1 96 ? 1.135 -24.421 6.650 1.00 89.06 96 ASP A CA 1
ATOM 760 C C . ASP A 1 96 ? 2.137 -25.076 7.624 1.00 89.06 96 ASP A C 1
ATOM 762 O O . ASP A 1 96 ? 3.009 -25.853 7.243 1.00 89.06 96 ASP A O 1
ATOM 766 N N . GLY A 1 97 ? 2.026 -24.740 8.914 1.00 87.50 97 GLY A N 1
ATOM 767 C CA . GLY A 1 97 ? 2.905 -25.257 9.970 1.00 87.50 97 GLY A CA 1
ATOM 768 C C . GLY A 1 97 ? 4.277 -24.580 10.062 1.00 87.50 97 GLY A C 1
ATOM 769 O O . GLY A 1 97 ? 5.083 -24.973 10.903 1.00 87.50 97 GLY A O 1
ATOM 770 N N . LEU A 1 98 ? 4.545 -23.560 9.242 1.00 84.88 98 LEU A N 1
ATOM 771 C CA . LEU A 1 98 ? 5.790 -22.798 9.243 1.00 84.88 98 LEU A CA 1
ATOM 772 C C . LEU A 1 98 ? 5.572 -21.385 9.785 1.00 84.88 98 LEU A C 1
ATOM 774 O O . LEU A 1 98 ? 4.624 -20.689 9.419 1.00 84.88 98 LEU A O 1
ATOM 778 N N . GLU A 1 99 ? 6.486 -20.945 10.645 1.00 81.81 99 GLU A N 1
ATOM 779 C CA . GLU A 1 99 ? 6.564 -19.550 11.069 1.00 81.81 99 GLU A CA 1
ATOM 780 C C . GLU A 1 99 ? 7.468 -18.759 10.111 1.00 81.81 99 GLU A C 1
ATOM 782 O O . GLU A 1 99 ? 8.507 -19.269 9.672 1.00 81.81 99 GLU A O 1
ATOM 787 N N . PRO A 1 100 ? 7.133 -17.498 9.790 1.00 78.62 100 PRO A N 1
ATOM 788 C CA . PRO A 1 100 ? 8.027 -16.629 9.039 1.00 78.62 100 PRO A CA 1
ATOM 789 C C . PRO A 1 100 ? 9.382 -16.489 9.746 1.00 78.62 100 PRO A C 1
ATOM 791 O O . PRO A 1 100 ? 9.463 -15.989 10.866 1.00 78.62 100 PRO A O 1
ATOM 794 N N . GLY A 1 101 ? 10.465 -16.881 9.065 1.00 69.25 101 GLY A N 1
ATOM 795 C CA . GLY A 1 101 ? 11.812 -16.951 9.655 1.00 69.25 101 GLY A CA 1
ATOM 796 C C . GLY A 1 101 ? 12.395 -15.615 10.136 1.00 69.25 101 GLY A C 1
ATOM 797 O O . GLY A 1 101 ? 13.392 -15.596 10.852 1.00 69.25 101 GLY A O 1
ATOM 798 N N . TYR A 1 102 ? 11.781 -14.488 9.774 1.00 63.59 102 TYR A N 1
ATOM 799 C CA . TYR A 1 102 ? 12.132 -13.173 10.292 1.00 63.59 102 TYR A CA 1
ATOM 800 C C . TYR A 1 102 ? 10.877 -12.440 10.782 1.00 63.59 102 TYR A C 1
ATOM 802 O O . TYR A 1 102 ? 10.087 -11.930 9.992 1.00 63.59 102 TYR A O 1
ATOM 810 N N . SER A 1 103 ? 10.720 -12.351 12.105 1.00 59.94 103 SER A N 1
ATOM 811 C CA . SER A 1 103 ? 9.593 -11.693 12.788 1.00 59.94 103 SER A CA 1
ATOM 812 C C . SER A 1 103 ? 9.872 -10.226 13.163 1.00 59.94 103 SER A C 1
ATOM 814 O O . SER A 1 103 ? 9.140 -9.633 13.953 1.00 59.94 103 SER A O 1
ATOM 816 N N . GLY A 1 104 ? 10.994 -9.664 12.691 1.00 54.84 104 GLY A N 1
ATOM 817 C CA . GLY A 1 104 ? 11.532 -8.373 13.142 1.00 54.84 104 GLY A CA 1
ATOM 818 C C . GLY A 1 104 ? 11.169 -7.162 12.278 1.00 54.84 104 GLY A C 1
ATOM 819 O O . GLY A 1 104 ? 11.384 -6.036 12.720 1.00 54.84 104 GLY A O 1
ATOM 820 N N . LYS A 1 105 ? 10.619 -7.353 11.066 1.00 55.94 105 LYS A N 1
ATOM 821 C CA . LYS A 1 105 ? 10.145 -6.243 10.221 1.00 55.94 105 LYS A CA 1
ATOM 822 C C . LYS A 1 105 ? 8.640 -6.250 10.158 1.00 55.94 105 LYS A C 1
ATOM 824 O O . LYS A 1 105 ? 7.994 -7.205 9.745 1.00 55.94 105 LYS A O 1
ATOM 829 N N . ILE A 1 106 ? 8.148 -5.098 10.548 1.00 70.94 106 ILE A N 1
ATOM 830 C CA . ILE A 1 106 ? 6.775 -4.692 10.519 1.00 70.94 106 ILE A CA 1
ATOM 831 C C . ILE A 1 106 ? 6.487 -4.221 9.089 1.00 70.94 106 ILE A C 1
ATOM 833 O O . ILE A 1 106 ? 7.080 -3.243 8.628 1.00 70.94 106 ILE A O 1
ATOM 837 N N . ILE A 1 107 ? 5.629 -4.929 8.359 1.00 80.50 107 ILE A N 1
ATOM 838 C CA . ILE A 1 107 ? 5.231 -4.503 7.012 1.00 80.50 107 ILE A CA 1
ATOM 839 C C . ILE A 1 107 ? 4.225 -3.368 7.177 1.00 80.50 107 ILE A C 1
ATOM 841 O O . ILE A 1 107 ? 3.219 -3.538 7.863 1.00 80.50 107 ILE A O 1
ATOM 845 N N . SER A 1 108 ? 4.477 -2.208 6.565 1.00 89.12 108 SER A N 1
ATOM 846 C CA . SER A 1 108 ? 3.456 -1.160 6.518 1.00 89.12 108 SER A CA 1
ATOM 847 C C . SER A 1 108 ? 2.315 -1.607 5.614 1.00 89.12 108 SER A C 1
ATOM 849 O O . SER A 1 108 ? 2.544 -1.945 4.447 1.00 89.12 108 SER A O 1
ATOM 851 N N . ILE A 1 109 ? 1.109 -1.557 6.149 1.00 93.50 109 ILE A N 1
ATOM 852 C CA . ILE A 1 109 ? -0.125 -1.879 5.453 1.00 93.50 109 ILE A CA 1
ATOM 853 C C . ILE A 1 109 ? -1.036 -0.653 5.452 1.00 93.50 109 ILE A C 1
ATOM 855 O O . ILE A 1 109 ? -1.012 0.152 6.384 1.00 93.50 109 ILE A O 1
ATOM 859 N N . TRP A 1 110 ? -1.817 -0.497 4.391 1.00 96.31 110 TRP A N 1
ATO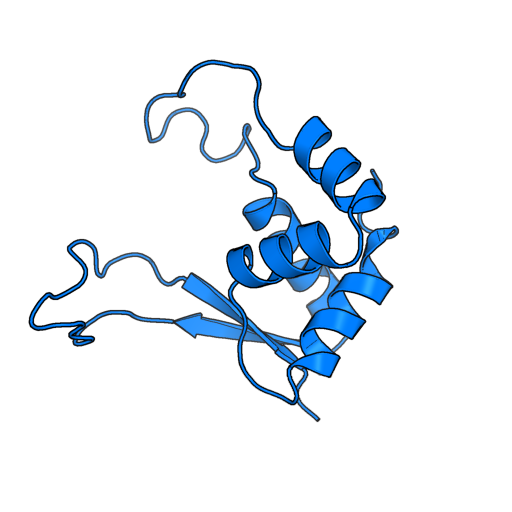M 860 C CA . TRP A 1 110 ? -2.546 0.726 4.083 1.00 96.31 110 TRP A CA 1
ATOM 861 C C . TRP A 1 110 ? -3.997 0.416 3.744 1.00 96.31 110 TRP A C 1
ATOM 863 O O . TRP A 1 110 ? -4.259 -0.516 2.991 1.00 96.31 110 TRP A O 1
ATOM 873 N N . ALA A 1 111 ? -4.930 1.197 4.277 1.00 96.88 111 ALA A N 1
ATOM 874 C CA . ALA A 1 111 ? -6.352 1.067 3.970 1.00 96.88 111 ALA A CA 1
ATOM 875 C C . ALA A 1 111 ? -7.027 2.438 3.888 1.00 96.88 111 ALA A C 1
ATOM 877 O O . ALA A 1 111 ? -6.565 3.414 4.492 1.00 96.88 111 ALA A O 1
ATOM 878 N N . TRP A 1 112 ? -8.158 2.495 3.187 1.00 96.38 112 TRP A N 1
ATOM 879 C CA . TRP A 1 112 ? -9.085 3.615 3.280 1.00 96.38 112 TRP A CA 1
ATOM 880 C C . TRP A 1 112 ? -10.103 3.377 4.399 1.00 96.38 112 TRP A C 1
ATOM 882 O O . TRP A 1 112 ? -10.915 2.455 4.337 1.00 96.38 112 TRP A O 1
ATOM 892 N N . LYS A 1 113 ? -10.093 4.231 5.422 1.00 92.56 113 LYS A N 1
ATOM 893 C CA . LYS A 1 113 ? -11.111 4.233 6.475 1.00 92.56 113 LYS A CA 1
ATOM 894 C C . LYS A 1 113 ? -12.302 5.083 6.034 1.00 92.56 113 LYS A C 1
ATOM 896 O O . LYS A 1 113 ? -12.145 6.290 5.839 1.00 92.56 113 LYS A O 1
ATOM 901 N N . SER A 1 114 ? -13.455 4.427 5.883 1.00 77.62 114 SER A N 1
ATOM 902 C CA . SER A 1 114 ? -14.750 5.078 5.627 1.00 77.62 114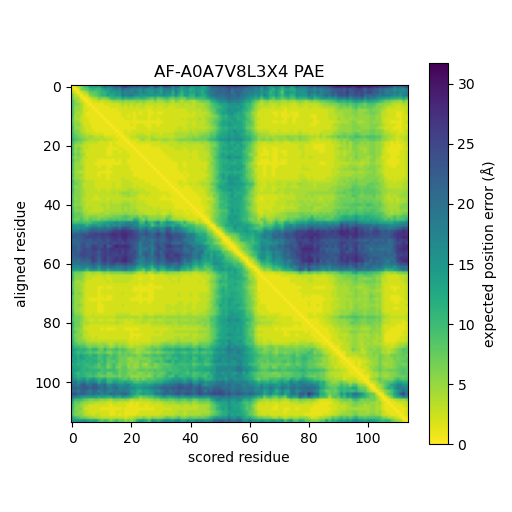 SER A CA 1
ATOM 903 C C . SER A 1 114 ? -15.177 5.974 6.786 1.00 77.62 114 SER A C 1
ATOM 905 O O . SER A 1 114 ? -14.841 5.638 7.949 1.00 77.62 114 SER A O 1
#

Radius of gyration: 15.26 Å; Cα contacts (8 Å, |Δi|>4): 131; chains: 1; bounding box: 40×41×34 Å

Secondary structure (DSSP, 8-state):
--TTTTHHHHHHHHHHTTT--EEHHHHHHHHHHH-HHHHHHHHHHHS--S--PPTTSSTTTS--HHHHHHHHHHHHHTT-TTEEEEEE--TT--BTTB--S-----EEEEEE--

Sequence (114 aa):
MKLNDLSDALIQIIKDENGHYLSAYQICMIIQDKLPEEWEKIHSEYTSEASPVPMGTGAGTNYSPASYVAQSLEFLSKSNKQIKKEYLNSKWITIDGLEPGYSGKIISIWAWKS

Nearest PDB structures (foldseek):
  5x11-assembly4_G  TM=6.917E-01  e=1.646E+00  Bacillus spizizenii str. W23
  7d3u-assembly1_C  TM=2.867E-01  e=4.013E+00  Dietzia sp. DQ12-45-1b